Protein AF-A0A3P7M2X8-F1 (afdb_monomer_lite)

Radius of gyration: 14.25 Å; chains: 1; bounding box: 35×30×37 Å

InterPro domains:
  IPR015422 Pyridoxal phosphate-dependent transferase, small domain [G3DSA:3.90.1150.10] (1-34)
  IPR015424 Pyridoxal phosphate-dependent transferase [SSF53383] (2-90)

Foldseek 3Di:
DVVVVVLVVVLVVLVVLLVVVLVVDPPDDQADPPLVVQLQVVCVVVVPDHWDWDADDPTHIGTDDDRDDSPDDNVNSVVVVVSSVVSSVVD

pLDDT: mean 90.61, std 8.5, range [60.56, 98.31]

Structure (mmCIF, N/CA/C/O backbone):
data_AF-A0A3P7M2X8-F1
#
_entry.id   AF-A0A3P7M2X8-F1
#
loop_
_atom_site.group_PDB
_atom_site.id
_atom_site.type_symbol
_atom_site.label_atom_id
_atom_site.label_alt_id
_atom_site.label_comp_id
_atom_site.label_asym_id
_atom_site.label_entity_id
_atom_site.label_seq_id
_atom_site.pdbx_PDB_ins_code
_atom_site.Cartn_x
_atom_site.Cartn_y
_atom_site.Cartn_z
_atom_site.occupancy
_atom_site.B_iso_or_equiv
_atom_site.auth_seq_id
_atom_site.auth_comp_id
_atom_site.auth_asym_id
_atom_site.auth_atom_id
_atom_site.pdbx_PDB_model_num
ATOM 1 N N . MET A 1 1 ? 22.728 4.438 -19.936 1.00 70.69 1 MET A N 1
ATOM 2 C CA . MET A 1 1 ? 21.578 5.258 -19.485 1.00 70.69 1 MET A CA 1
ATOM 3 C C . MET A 1 1 ? 20.234 4.576 -19.729 1.00 70.69 1 MET A C 1
ATOM 5 O O . MET A 1 1 ? 19.356 4.736 -18.895 1.00 70.69 1 MET A O 1
ATOM 9 N N . GLU A 1 2 ? 20.080 3.775 -20.789 1.00 91.94 2 GLU A N 1
ATOM 10 C CA . GLU A 1 2 ? 18.804 3.107 -21.100 1.00 91.94 2 GLU A CA 1
ATOM 11 C C . GLU A 1 2 ? 18.314 2.129 -20.013 1.00 91.94 2 GLU A C 1
ATOM 13 O O . GLU A 1 2 ? 17.152 2.182 -19.631 1.00 91.94 2 GLU A O 1
ATOM 18 N N . GLY A 1 3 ? 19.199 1.321 -19.415 1.00 93.44 3 GLY A N 1
ATOM 19 C CA . GLY A 1 3 ? 18.807 0.400 -18.334 1.00 93.44 3 GLY A CA 1
ATOM 20 C C . GLY A 1 3 ? 18.205 1.096 -17.103 1.00 93.44 3 GLY A C 1
ATOM 21 O O . GLY A 1 3 ? 17.202 0.637 -16.564 1.00 93.44 3 GLY A O 1
ATOM 22 N N . TYR A 1 4 ? 18.746 2.254 -16.701 1.00 94.38 4 TYR A N 1
ATOM 23 C CA . TYR A 1 4 ? 18.176 3.046 -15.602 1.00 94.38 4 TYR A CA 1
ATOM 24 C C . TYR A 1 4 ? 16.800 3.613 -15.957 1.00 94.38 4 TYR A C 1
ATOM 26 O O . TYR A 1 4 ? 15.902 3.610 -15.121 1.00 94.38 4 TYR A O 1
ATOM 34 N N . ARG A 1 5 ? 16.606 4.064 -17.203 1.00 96.31 5 ARG A N 1
ATOM 35 C CA . ARG A 1 5 ? 15.294 4.519 -17.680 1.00 96.31 5 ARG A CA 1
ATOM 36 C C . ARG A 1 5 ? 14.270 3.385 -17.620 1.00 96.31 5 ARG A C 1
ATOM 38 O O . ARG A 1 5 ? 13.195 3.582 -17.068 1.00 96.31 5 ARG A O 1
ATOM 45 N N . GLN A 1 6 ? 14.617 2.207 -18.135 1.00 96.38 6 GLN A N 1
ATOM 46 C CA . GLN A 1 6 ? 13.743 1.030 -18.105 1.00 96.38 6 GLN A CA 1
ATOM 47 C C . GLN A 1 6 ? 13.377 0.630 -16.675 1.00 96.38 6 GLN A C 1
ATOM 49 O O . GLN A 1 6 ? 12.211 0.369 -16.388 1.00 96.38 6 GLN A O 1
ATOM 54 N N . GLN A 1 7 ? 14.353 0.653 -15.765 1.00 95.19 7 GLN A N 1
ATOM 55 C CA . GLN A 1 7 ? 14.110 0.408 -14.350 1.00 95.19 7 GLN A CA 1
ATOM 56 C C . GLN A 1 7 ? 13.114 1.412 -13.759 1.00 95.19 7 GLN A C 1
ATOM 58 O O . GLN A 1 7 ? 12.146 0.997 -13.129 1.00 95.19 7 GLN A O 1
ATOM 63 N N . ILE A 1 8 ? 13.349 2.717 -13.925 1.00 96.81 8 ILE A N 1
ATOM 64 C CA . ILE A 1 8 ? 12.476 3.746 -13.346 1.00 96.81 8 ILE A CA 1
ATOM 65 C C . ILE A 1 8 ? 11.064 3.645 -13.924 1.00 96.81 8 ILE A C 1
ATOM 67 O O . ILE A 1 8 ? 10.105 3.683 -13.159 1.00 96.81 8 ILE A O 1
ATOM 71 N N . ASN A 1 9 ? 10.935 3.437 -15.237 1.00 97.62 9 ASN A N 1
ATOM 72 C CA . ASN A 1 9 ? 9.638 3.239 -15.880 1.00 97.62 9 ASN A CA 1
ATOM 73 C C . ASN A 1 9 ? 8.897 2.045 -15.267 1.00 97.62 9 ASN A C 1
ATOM 75 O O . ASN A 1 9 ? 7.764 2.200 -14.827 1.00 97.62 9 ASN A O 1
ATOM 79 N N . ARG A 1 10 ? 9.569 0.897 -15.109 1.00 97.69 10 ARG A N 1
ATOM 80 C CA . ARG A 1 10 ? 8.980 -0.288 -14.469 1.00 97.69 10 ARG A CA 1
ATOM 81 C C . ARG A 1 10 ? 8.510 -0.010 -13.037 1.00 97.69 10 ARG A C 1
ATOM 83 O O . ARG A 1 10 ? 7.450 -0.485 -12.647 1.00 97.69 10 ARG A O 1
ATOM 90 N N . LEU A 1 11 ? 9.283 0.730 -12.240 1.00 97.94 11 LEU A N 1
ATOM 91 C CA . LEU A 1 11 ? 8.891 1.076 -10.866 1.00 97.94 11 LEU A CA 1
ATOM 92 C C . LEU A 1 11 ? 7.665 2.000 -10.840 1.00 97.94 11 LEU A C 1
ATOM 94 O O . LEU A 1 11 ? 6.787 1.823 -9.997 1.00 97.94 11 LEU A O 1
ATOM 98 N N . MET A 1 12 ? 7.577 2.946 -11.778 1.00 97.94 12 MET A N 1
ATOM 99 C CA . MET A 1 12 ? 6.405 3.815 -11.926 1.00 97.94 12 MET A CA 1
ATOM 100 C C . MET A 1 12 ? 5.172 3.033 -12.392 1.00 97.94 12 MET A C 1
ATOM 102 O O . MET A 1 12 ? 4.087 3.236 -11.849 1.00 97.94 12 MET A O 1
ATOM 106 N N . ASP A 1 13 ? 5.338 2.086 -13.318 1.00 98.25 13 ASP A N 1
ATOM 107 C CA . ASP A 1 13 ? 4.262 1.196 -13.765 1.00 98.25 13 ASP A CA 1
ATOM 108 C C . ASP A 1 13 ? 3.735 0.332 -12.611 1.00 98.25 13 ASP A C 1
ATOM 110 O O . ASP A 1 13 ? 2.527 0.143 -12.467 1.00 98.25 13 ASP A O 1
ATOM 114 N N . LEU A 1 14 ? 4.626 -0.160 -11.744 1.00 98.31 14 LEU A N 1
ATOM 115 C CA . LEU A 1 14 ? 4.249 -0.893 -10.533 1.00 98.31 14 LEU A CA 1
ATOM 116 C C . LEU A 1 14 ? 3.508 -0.007 -9.521 1.00 98.31 14 LEU A C 1
ATOM 118 O O . LEU A 1 14 ? 2.555 -0.465 -8.897 1.00 98.31 14 LEU A O 1
ATOM 122 N N . ALA A 1 15 ? 3.890 1.264 -9.378 1.00 97.38 15 ALA A N 1
ATOM 123 C CA . ALA A 1 15 ? 3.166 2.209 -8.527 1.00 97.38 15 ALA A CA 1
ATOM 124 C C . ALA A 1 15 ? 1.760 2.516 -9.065 1.00 97.38 15 ALA A C 1
ATOM 126 O O . ALA A 1 15 ? 0.798 2.574 -8.291 1.00 97.38 15 ALA A O 1
ATOM 127 N N . ALA A 1 16 ? 1.620 2.667 -10.385 1.00 97.44 16 ALA A N 1
ATOM 128 C CA . ALA A 1 16 ? 0.323 2.823 -11.035 1.00 97.44 16 ALA A CA 1
ATOM 129 C C . ALA A 1 16 ? -0.550 1.572 -10.852 1.00 97.44 16 ALA A C 1
ATOM 131 O O . ALA A 1 16 ? -1.705 1.695 -10.442 1.00 97.44 16 ALA A O 1
ATOM 132 N N . TYR A 1 17 ? 0.026 0.382 -11.063 1.00 97.56 17 TYR A N 1
ATOM 133 C CA . TYR A 1 17 ? -0.627 -0.902 -10.805 1.00 97.56 17 TYR A CA 1
ATOM 134 C C . TYR A 1 17 ? -1.144 -0.989 -9.368 1.00 97.56 17 TYR A C 1
ATOM 136 O O . TYR A 1 17 ? -2.333 -1.196 -9.151 1.00 97.56 17 TYR A O 1
ATOM 144 N N . PHE A 1 18 ? -0.275 -0.750 -8.385 1.00 95.88 18 PHE A N 1
ATOM 145 C CA . PHE A 1 18 ? -0.631 -0.806 -6.970 1.00 95.88 18 PHE A CA 1
ATOM 146 C C . PHE A 1 18 ? -1.770 0.159 -6.613 1.00 95.88 18 PHE A C 1
ATOM 148 O O . PHE A 1 18 ? -2.708 -0.207 -5.910 1.00 95.88 18 PHE A O 1
ATOM 155 N N . THR A 1 19 ? -1.725 1.382 -7.151 1.00 93.94 19 THR A N 1
ATOM 156 C CA . THR A 1 19 ? -2.775 2.393 -6.949 1.00 93.94 19 THR A CA 1
ATOM 157 C C . THR A 1 19 ? -4.117 1.934 -7.517 1.00 93.94 19 THR A C 1
ATOM 159 O O . THR A 1 19 ? -5.153 2.155 -6.893 1.00 93.94 19 THR A O 1
ATOM 162 N N . GLN A 1 20 ? -4.113 1.313 -8.699 1.00 95.31 20 GLN A N 1
ATOM 163 C CA . GLN A 1 20 ? -5.322 0.760 -9.301 1.00 95.31 20 GLN A CA 1
ATOM 164 C C . GLN A 1 20 ? -5.878 -0.392 -8.457 1.00 95.31 20 GLN A C 1
ATOM 166 O O . GLN A 1 20 ? -7.053 -0.357 -8.105 1.00 95.31 20 GLN A O 1
ATOM 171 N N . ARG A 1 21 ? -5.032 -1.356 -8.078 1.00 95.12 21 ARG A N 1
ATOM 172 C CA . ARG A 1 21 ? -5.436 -2.520 -7.278 1.00 95.12 21 ARG A CA 1
ATOM 173 C C . ARG A 1 21 ? -6.077 -2.118 -5.958 1.00 95.12 21 ARG A C 1
ATOM 175 O O . ARG A 1 21 ? -7.151 -2.604 -5.642 1.00 95.12 21 ARG A O 1
ATOM 182 N N . ILE A 1 22 ? -5.485 -1.156 -5.253 1.00 91.81 22 ILE A N 1
ATOM 183 C CA . ILE A 1 22 ? -6.050 -0.594 -4.023 1.00 91.81 22 ILE A CA 1
ATOM 184 C C . ILE A 1 22 ? -7.472 -0.050 -4.222 1.00 91.81 22 ILE A C 1
ATOM 186 O O . ILE A 1 22 ? -8.329 -0.254 -3.370 1.00 91.81 22 ILE A O 1
ATOM 190 N N . ARG A 1 23 ? -7.731 0.664 -5.325 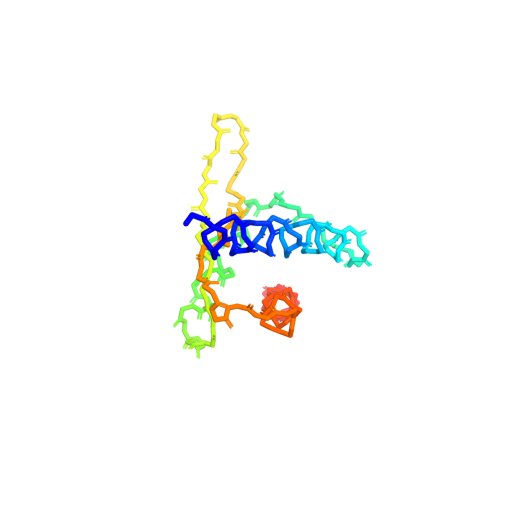1.00 90.06 23 ARG A N 1
ATOM 191 C CA . ARG A 1 23 ? -9.060 1.241 -5.602 1.00 90.06 23 ARG A CA 1
ATOM 192 C C . ARG A 1 23 ? -10.110 0.179 -5.912 1.00 90.06 23 ARG A C 1
ATOM 194 O O . ARG A 1 23 ? -11.295 0.452 -5.768 1.00 90.06 23 ARG A O 1
ATOM 201 N N . GLU A 1 24 ? -9.671 -0.979 -6.389 1.00 92.38 24 GLU A N 1
ATOM 202 C CA . GLU A 1 24 ? -10.516 -2.135 -6.684 1.00 92.38 24 GLU A CA 1
ATOM 203 C C . GLU A 1 24 ? -10.740 -3.016 -5.443 1.00 92.38 24 GLU A C 1
ATOM 205 O O . GLU A 1 24 ? -11.647 -3.844 -5.448 1.00 92.38 24 GLU A O 1
ATOM 210 N N . THR A 1 25 ? -9.938 -2.852 -4.385 1.00 88.31 25 THR A N 1
ATOM 211 C CA . THR A 1 25 ? -10.107 -3.568 -3.118 1.00 88.31 25 THR A CA 1
ATOM 212 C C . THR A 1 25 ? -11.274 -2.979 -2.327 1.00 88.31 25 THR A C 1
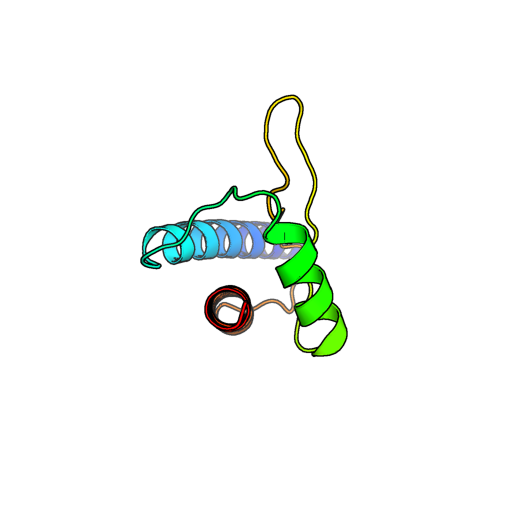ATOM 214 O O . THR A 1 25 ? -11.231 -1.831 -1.880 1.00 88.31 25 THR A O 1
ATOM 217 N N . GLU A 1 26 ? -12.321 -3.778 -2.127 1.00 82.88 26 GLU A N 1
ATOM 218 C CA . GLU A 1 26 ? -13.472 -3.395 -1.307 1.00 82.88 26 GLU A CA 1
ATOM 219 C C . GLU A 1 26 ? -13.056 -3.103 0.142 1.00 82.88 26 GLU A C 1
ATOM 221 O O . GLU A 1 26 ? -12.206 -3.782 0.714 1.00 82.88 26 GLU A O 1
ATOM 226 N N . GLY A 1 27 ? -13.642 -2.064 0.742 1.00 71.81 27 GLY A N 1
ATOM 227 C CA . GLY A 1 27 ? -13.373 -1.691 2.136 1.00 71.81 27 GLY A CA 1
ATOM 228 C C . GLY A 1 27 ? -12.010 -1.039 2.388 1.00 71.81 27 GLY A C 1
ATOM 229 O O . GLY A 1 27 ? -11.717 -0.680 3.528 1.00 71.81 27 GLY A O 1
ATOM 230 N N . TYR A 1 28 ? -11.180 -0.837 1.358 1.00 74.12 28 TYR A N 1
ATOM 231 C CA . TYR A 1 28 ? -9.915 -0.137 1.538 1.00 74.12 28 TYR A CA 1
ATOM 232 C C . TYR A 1 28 ? -10.139 1.360 1.802 1.00 74.12 28 TYR A C 1
ATOM 234 O O . TYR A 1 28 ? -10.494 2.131 0.907 1.00 74.12 28 TYR A O 1
ATOM 242 N N . GLU A 1 29 ? -9.837 1.793 3.025 1.00 69.56 29 GLU A N 1
ATOM 243 C CA . GLU A 1 29 ? -9.669 3.202 3.374 1.00 69.56 29 GLU A CA 1
ATOM 244 C C . GLU A 1 29 ? -8.203 3.491 3.714 1.00 69.56 29 GLU A C 1
ATOM 246 O O . GLU A 1 29 ? -7.609 2.888 4.605 1.00 69.56 29 GLU A O 1
ATOM 251 N N . LEU A 1 30 ? -7.609 4.471 3.024 1.00 61.00 30 LEU A N 1
ATOM 252 C CA . LEU A 1 30 ? -6.204 4.869 3.203 1.00 61.00 30 LEU A CA 1
ATOM 253 C C . LEU A 1 30 ? -5.873 5.380 4.621 1.00 61.00 30 LEU A C 1
ATOM 255 O O . LEU A 1 30 ? -4.695 5.559 4.940 1.00 61.00 30 LEU A O 1
ATOM 259 N N . VAL A 1 31 ? -6.884 5.716 5.430 1.00 60.56 31 VAL A N 1
ATOM 260 C CA . VAL A 1 31 ? -6.737 6.645 6.554 1.00 60.56 31 VAL A CA 1
ATOM 261 C C . VAL A 1 31 ? -7.666 6.281 7.712 1.00 60.56 31 VAL A C 1
ATOM 263 O O . VAL A 1 31 ? -8.763 6.819 7.815 1.00 60.56 31 VAL A O 1
ATOM 266 N N . LEU A 1 32 ? -7.204 5.435 8.633 1.00 65.06 32 LEU A N 1
ATOM 267 C CA . LEU A 1 32 ? -7.884 5.217 9.911 1.00 65.06 32 LEU A CA 1
ATOM 268 C C . LEU A 1 32 ? -6.851 5.150 11.040 1.00 65.06 32 LEU A C 1
ATOM 270 O O . LEU A 1 32 ? -6.108 4.179 11.192 1.00 65.06 32 LEU A O 1
ATOM 274 N N . ASP A 1 33 ? -6.805 6.195 11.859 1.00 64.56 33 ASP A N 1
ATOM 275 C CA . ASP A 1 33 ? -6.210 6.122 13.194 1.00 64.56 33 ASP A CA 1
ATOM 276 C C . ASP A 1 33 ? -7.298 5.597 14.147 1.00 64.56 33 ASP A C 1
ATOM 278 O O . ASP A 1 33 ? -8.447 6.029 14.021 1.00 64.56 33 ASP A O 1
ATOM 282 N N . PRO A 1 34 ? -7.015 4.647 15.060 1.00 77.00 34 PRO A N 1
ATOM 283 C CA . PRO A 1 34 ? -5.717 4.094 15.469 1.00 77.00 34 PRO A CA 1
ATOM 284 C C . PRO A 1 34 ? -5.296 2.798 14.747 1.00 77.00 34 PRO A C 1
ATOM 286 O O . PRO A 1 34 ? -4.541 1.996 15.301 1.00 77.00 34 PRO 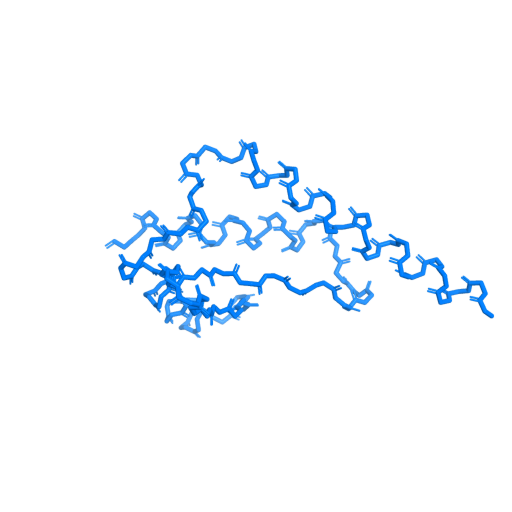A O 1
ATOM 289 N N . ILE A 1 35 ? -5.804 2.529 13.543 1.00 85.00 35 ILE A N 1
ATOM 290 C CA . ILE A 1 35 ? -5.671 1.215 12.895 1.00 85.00 35 ILE A CA 1
ATOM 291 C C . ILE A 1 35 ? -4.272 1.010 12.295 1.00 85.00 35 ILE A C 1
ATOM 293 O O . ILE A 1 35 ? -3.675 -0.049 12.493 1.00 85.00 35 ILE A O 1
ATOM 297 N N . ALA A 1 36 ? -3.696 2.022 11.634 1.00 87.88 36 ALA A N 1
ATOM 298 C CA . ALA A 1 36 ? -2.388 1.883 10.980 1.00 87.88 36 ALA A CA 1
ATOM 299 C C . ALA A 1 36 ? -1.247 1.431 11.931 1.00 87.88 36 ALA A C 1
ATOM 301 O O . ALA A 1 36 ? -0.522 0.497 11.571 1.00 87.88 36 ALA A O 1
ATOM 302 N N . PRO A 1 37 ? -1.100 1.978 13.160 1.00 90.44 37 PRO A N 1
ATOM 303 C CA . PRO A 1 37 ? -0.129 1.467 14.132 1.00 90.44 37 PRO A CA 1
ATOM 304 C C . PRO A 1 37 ? -0.365 0.006 14.543 1.00 90.44 37 PRO A C 1
ATOM 306 O O . PRO A 1 37 ? 0.598 -0.749 14.673 1.00 90.44 37 PRO A O 1
ATOM 309 N N . LYS A 1 38 ? -1.627 -0.418 14.719 1.00 91.94 38 LYS A N 1
ATOM 310 C CA . LYS A 1 38 ? -1.968 -1.804 15.090 1.00 91.94 38 LYS A CA 1
ATOM 311 C C . LYS A 1 38 ? -1.631 -2.787 13.973 1.00 91.94 38 LYS A C 1
ATOM 313 O O . LYS A 1 38 ? -0.988 -3.804 14.231 1.00 91.94 38 LYS A O 1
ATOM 318 N N . ILE A 1 39 ? -2.002 -2.451 12.735 1.00 91.81 39 ILE A N 1
ATOM 319 C CA . ILE A 1 39 ? -1.653 -3.250 11.557 1.00 91.81 39 ILE A CA 1
ATOM 320 C C . ILE A 1 39 ? -0.131 -3.351 11.438 1.00 91.81 39 ILE A C 1
ATOM 322 O O . ILE A 1 39 ? 0.400 -4.445 11.262 1.00 91.81 39 ILE A O 1
ATOM 326 N N . LYS A 1 40 ? 0.595 -2.234 11.605 1.00 92.00 40 LYS A N 1
ATOM 327 C CA . LYS A 1 40 ? 2.061 -2.255 11.568 1.00 92.00 40 LYS A CA 1
ATOM 328 C C . LYS A 1 40 ? 2.647 -3.151 12.657 1.00 92.00 40 LYS A C 1
ATOM 330 O O . LYS A 1 40 ? 3.557 -3.913 12.352 1.00 92.00 40 LYS A O 1
ATOM 335 N N . ALA A 1 41 ? 2.148 -3.093 13.891 1.00 93.69 41 ALA A N 1
ATOM 336 C CA . ALA A 1 41 ? 2.621 -3.962 14.968 1.00 93.69 41 ALA A CA 1
ATOM 337 C C . ALA A 1 41 ? 2.444 -5.448 14.611 1.00 93.69 41 ALA A C 1
ATOM 339 O O . ALA A 1 41 ? 3.403 -6.212 14.687 1.00 93.69 41 ALA A O 1
ATOM 340 N N . LYS A 1 42 ? 1.265 -5.838 14.112 1.00 95.00 42 LYS A N 1
ATOM 341 C CA . LYS A 1 42 ? 1.000 -7.218 13.676 1.00 95.00 42 LYS A CA 1
ATOM 342 C C . LYS A 1 42 ? 1.844 -7.649 12.481 1.00 95.00 42 LYS A C 1
ATOM 344 O O . LYS A 1 42 ? 2.347 -8.766 12.460 1.00 95.00 42 LYS A O 1
ATOM 349 N N . MET A 1 43 ? 2.061 -6.757 11.524 1.00 95.06 43 MET A N 1
ATOM 350 C CA . MET A 1 43 ? 2.942 -6.996 10.383 1.00 95.06 43 MET A CA 1
ATOM 351 C C . MET A 1 43 ? 4.396 -7.230 10.833 1.00 95.06 43 MET A C 1
ATOM 353 O O . MET A 1 43 ? 5.066 -8.124 10.321 1.00 95.06 43 MET A O 1
ATOM 357 N N . MET A 1 44 ? 4.870 -6.482 11.839 1.00 95.69 44 MET A N 1
ATOM 358 C CA . MET A 1 44 ? 6.190 -6.698 12.449 1.00 95.69 44 MET A CA 1
ATOM 359 C C . MET A 1 44 ? 6.270 -8.034 13.202 1.00 95.69 44 MET A C 1
ATOM 361 O O . MET A 1 44 ? 7.299 -8.697 13.127 1.00 95.69 44 MET A O 1
ATOM 365 N N . GLU A 1 45 ? 5.205 -8.438 13.903 1.00 96.19 45 GLU A N 1
ATOM 366 C CA . GLU A 1 45 ? 5.123 -9.745 14.574 1.00 96.19 45 GLU A CA 1
ATOM 367 C C . GLU A 1 45 ? 5.151 -10.913 13.575 1.00 96.19 45 GLU A C 1
ATOM 369 O O . GLU A 1 45 ? 5.842 -11.901 13.815 1.00 96.19 45 GLU A O 1
ATOM 374 N N . ARG A 1 46 ? 4.419 -10.805 12.453 1.00 96.25 46 ARG A N 1
ATOM 375 C CA . ARG A 1 46 ? 4.365 -11.844 11.410 1.00 96.25 46 ARG A CA 1
ATOM 376 C C . ARG A 1 46 ? 5.663 -11.947 10.605 1.00 96.25 46 ARG A C 1
ATOM 378 O O . ARG A 1 46 ? 6.013 -13.036 10.162 1.00 96.25 46 ARG A O 1
ATOM 385 N N . GLY A 1 47 ? 6.368 -10.832 10.397 1.00 95.44 47 GLY A N 1
ATOM 386 C CA . GLY A 1 47 ? 7.642 -10.798 9.667 1.00 95.44 47 GLY A CA 1
ATOM 387 C C . GLY A 1 47 ? 7.532 -11.129 8.171 1.00 95.44 47 GLY A C 1
ATOM 388 O O . GLY A 1 47 ? 8.536 -11.449 7.541 1.00 95.44 47 GLY A O 1
ATOM 389 N N . THR A 1 48 ? 6.325 -11.061 7.609 1.00 93.88 48 THR A N 1
ATOM 390 C CA . THR A 1 48 ? 5.988 -11.429 6.223 1.00 93.88 48 THR A CA 1
ATOM 391 C C . THR A 1 48 ? 6.272 -10.305 5.226 1.00 93.88 48 THR A C 1
ATOM 393 O O . THR A 1 48 ? 6.767 -10.544 4.130 1.00 93.88 48 THR A O 1
ATOM 396 N N . THR A 1 49 ? 5.973 -9.061 5.600 1.00 94.00 49 THR A N 1
ATOM 397 C CA . THR A 1 49 ? 6.210 -7.857 4.791 1.00 94.00 49 THR A CA 1
ATOM 398 C C . THR A 1 49 ? 6.344 -6.631 5.690 1.00 94.00 49 THR A C 1
ATOM 400 O O . THR A 1 49 ? 6.177 -6.721 6.904 1.00 94.00 49 THR A O 1
ATOM 403 N N . MET A 1 50 ? 6.672 -5.468 5.123 1.00 92.50 50 MET A N 1
ATOM 404 C CA . MET A 1 50 ? 6.739 -4.209 5.860 1.00 92.50 50 MET A CA 1
ATOM 405 C C . MET A 1 50 ? 6.382 -3.004 4.988 1.00 92.50 50 MET A C 1
ATOM 407 O O . MET A 1 50 ? 7.008 -2.752 3.964 1.00 92.50 50 MET A O 1
ATOM 411 N N . VAL A 1 51 ? 5.478 -2.167 5.496 1.00 92.38 51 VAL A N 1
ATOM 412 C CA . VAL A 1 51 ? 5.223 -0.803 5.006 1.00 92.38 51 VAL A CA 1
ATOM 413 C C . VAL A 1 51 ? 5.419 0.213 6.137 1.00 92.38 51 VAL A C 1
ATOM 415 O O . VAL A 1 51 ? 5.286 -0.124 7.317 1.00 92.38 51 VAL A O 1
ATOM 418 N N . GLY A 1 52 ? 5.808 1.445 5.802 1.00 90.25 52 GLY A N 1
ATOM 419 C CA . GLY A 1 52 ? 5.864 2.559 6.752 1.00 90.25 52 GLY A CA 1
ATOM 420 C C . GLY A 1 52 ? 4.528 3.299 6.836 1.00 90.25 52 GLY A C 1
ATOM 421 O O . GLY A 1 52 ? 3.801 3.380 5.850 1.00 90.25 52 GLY A O 1
ATOM 422 N N . TYR A 1 53 ? 4.218 3.886 7.989 1.00 90.94 53 TYR A N 1
ATOM 423 C CA . TYR A 1 53 ? 3.098 4.815 8.141 1.00 90.94 53 TYR A CA 1
ATOM 424 C C . TYR A 1 53 ? 3.576 6.122 8.767 1.00 90.94 53 TYR A C 1
ATOM 426 O O . TYR A 1 53 ? 4.623 6.163 9.416 1.00 90.94 53 TYR A O 1
ATOM 434 N N . GLN A 1 54 ? 2.819 7.190 8.556 1.00 89.19 54 GLN A N 1
ATOM 435 C CA . GLN A 1 54 ? 3.114 8.512 9.101 1.00 89.19 54 GLN A CA 1
ATOM 436 C C . GLN A 1 54 ? 1.853 9.384 9.123 1.00 89.19 54 GLN A C 1
ATOM 438 O O . GLN A 1 54 ? 0.963 9.167 8.300 1.00 89.19 54 GLN A O 1
ATOM 443 N N . PRO A 1 55 ? 1.774 10.385 10.013 1.00 89.62 55 PRO A N 1
ATOM 444 C CA . PRO A 1 55 ? 0.798 11.462 9.894 1.00 89.62 55 PRO A CA 1
ATOM 445 C C . PRO A 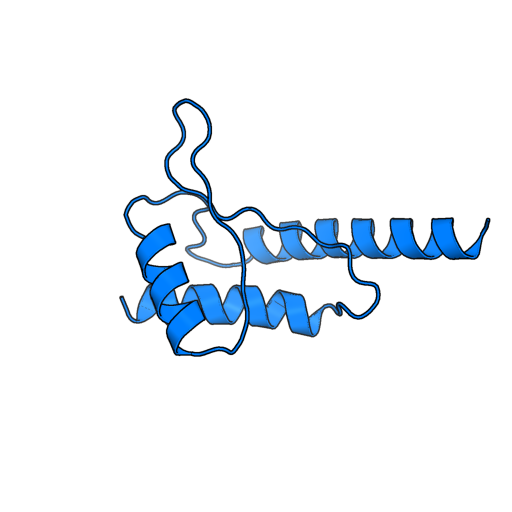1 55 ? 1.239 12.483 8.828 1.00 89.62 55 PRO A C 1
ATOM 447 O O . PRO A 1 55 ? 2.422 12.577 8.488 1.00 89.62 55 PRO A O 1
ATOM 450 N N . ASP A 1 56 ? 0.304 13.293 8.328 1.00 87.31 56 ASP A N 1
ATOM 451 C CA . ASP A 1 56 ? 0.615 14.466 7.492 1.00 87.31 56 ASP A CA 1
ATOM 452 C C . ASP A 1 56 ? -0.292 15.646 7.846 1.00 87.31 56 ASP A C 1
ATOM 454 O O . ASP A 1 56 ? -1.473 15.666 7.504 1.00 87.31 56 ASP A O 1
ATOM 458 N N . LYS A 1 57 ? 0.271 16.663 8.506 1.00 84.94 57 LYS A N 1
ATOM 459 C CA . LYS A 1 57 ? -0.441 17.871 8.957 1.00 84.94 57 LYS A CA 1
ATOM 460 C C . LYS A 1 57 ? -1.698 17.531 9.770 1.00 84.94 57 LYS A C 1
ATOM 462 O O . LYS A 1 57 ? -1.595 17.203 10.942 1.00 84.94 57 LYS A O 1
ATOM 467 N N . GLN A 1 58 ? -2.871 17.650 9.147 1.00 84.12 58 GLN A N 1
ATOM 468 C CA . GLN A 1 58 ? -4.184 17.385 9.741 1.00 84.12 58 GLN A CA 1
ATOM 469 C C . GLN A 1 58 ? -4.721 15.989 9.386 1.00 84.12 58 GLN A C 1
ATOM 471 O O . GLN A 1 58 ? -5.845 15.653 9.745 1.00 84.12 58 GLN A O 1
ATOM 476 N N . ARG A 1 59 ? -3.952 15.183 8.646 1.00 82.38 59 ARG A N 1
ATOM 477 C CA . ARG A 1 59 ? -4.314 13.817 8.276 1.00 82.38 59 ARG A CA 1
ATOM 478 C C . ARG A 1 59 ? -3.830 12.845 9.357 1.00 82.38 59 ARG A C 1
ATOM 480 O O . ARG A 1 59 ? -2.669 12.957 9.769 1.00 82.38 59 ARG A O 1
ATOM 487 N N . PRO A 1 60 ? -4.682 11.892 9.780 1.00 84.44 60 PRO A N 1
ATOM 488 C CA . PRO A 1 60 ? -4.289 10.800 10.665 1.00 84.44 60 PRO A CA 1
ATOM 489 C C . PRO A 1 60 ? -3.171 9.943 10.061 1.00 84.44 60 PRO A C 1
ATOM 491 O O . PRO A 1 60 ? -2.770 10.140 8.913 1.00 84.44 60 PRO A O 1
ATOM 494 N N . ASN A 1 61 ? -2.687 8.959 10.820 1.00 88.12 61 ASN A N 1
ATOM 495 C CA . ASN A 1 61 ? -1.731 7.980 10.308 1.00 88.12 61 ASN A CA 1
ATOM 496 C C . ASN A 1 61 ? -2.258 7.298 9.034 1.00 88.12 61 ASN A C 1
ATOM 498 O O . ASN A 1 61 ? -3.355 6.741 9.029 1.00 88.12 61 ASN A O 1
ATOM 502 N N . PHE A 1 62 ? -1.442 7.300 7.981 1.00 87.44 62 PHE A N 1
ATOM 503 C CA . PHE A 1 62 ? -1.697 6.571 6.738 1.00 87.44 62 PHE A CA 1
ATOM 504 C C . PHE A 1 62 ? -0.456 5.785 6.321 1.00 87.44 62 PHE A C 1
ATOM 506 O O . PHE A 1 62 ? 0.677 6.162 6.639 1.00 87.44 62 PHE A O 1
ATOM 513 N N . PHE A 1 63 ? -0.6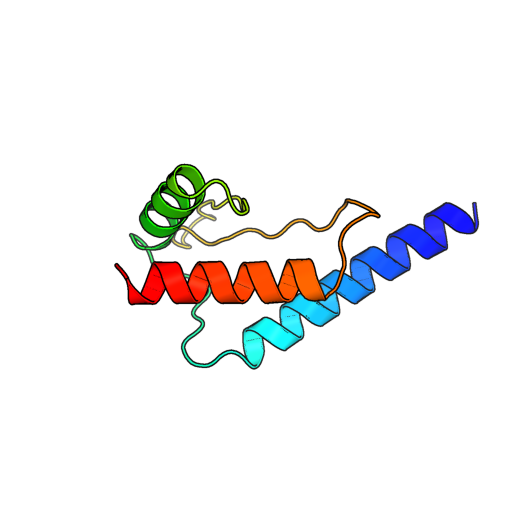63 4.697 5.583 1.00 90.00 63 PHE A N 1
ATOM 514 C CA . PHE A 1 63 ? 0.434 3.928 5.007 1.00 90.00 63 PHE A CA 1
ATOM 515 C C . PHE A 1 63 ? 1.048 4.659 3.816 1.00 90.00 63 PHE A C 1
ATOM 517 O O . PHE A 1 63 ? 0.352 5.074 2.891 1.00 90.00 63 PHE A O 1
ATOM 524 N N . ARG A 1 64 ? 2.377 4.791 3.818 1.00 90.88 64 ARG A N 1
ATOM 525 C CA . ARG A 1 64 ? 3.136 5.374 2.711 1.00 90.88 64 ARG A CA 1
ATOM 526 C C . ARG A 1 64 ? 3.932 4.290 2.002 1.00 90.88 64 ARG A C 1
ATOM 528 O O . ARG A 1 64 ? 4.971 3.847 2.494 1.00 90.88 64 ARG A O 1
ATOM 535 N N . MET A 1 65 ? 3.477 3.942 0.806 1.00 92.19 65 MET A N 1
ATOM 536 C CA . MET A 1 65 ? 4.163 2.983 -0.048 1.00 92.19 65 MET A CA 1
ATOM 537 C C . MET A 1 65 ? 5.274 3.613 -0.876 1.00 92.19 65 MET A C 1
ATOM 539 O O . MET A 1 65 ? 5.089 4.649 -1.509 1.00 92.19 65 MET A O 1
ATOM 543 N N . ILE A 1 66 ? 6.441 2.965 -0.854 1.00 94.69 66 ILE A N 1
ATOM 544 C CA . ILE A 1 66 ? 7.633 3.345 -1.614 1.00 94.69 66 ILE A CA 1
ATOM 545 C C . ILE A 1 66 ? 8.067 2.125 -2.427 1.00 94.69 66 ILE A C 1
ATOM 547 O O . ILE A 1 66 ? 8.414 1.095 -1.855 1.00 94.69 66 ILE A O 1
ATOM 551 N N . ILE A 1 67 ? 8.079 2.255 -3.754 1.00 96.19 67 ILE A N 1
ATOM 552 C CA . ILE A 1 67 ? 8.513 1.204 -4.682 1.00 96.19 67 ILE A CA 1
ATOM 553 C C . ILE A 1 67 ? 9.826 1.657 -5.321 1.00 96.19 67 ILE A C 1
ATOM 555 O O . ILE A 1 67 ? 9.849 2.572 -6.140 1.00 96.19 67 ILE A O 1
ATOM 559 N N . SER A 1 68 ? 10.935 1.045 -4.910 1.00 94.94 68 SER A N 1
ATOM 560 C CA . SER A 1 68 ? 12.286 1.424 -5.358 1.00 94.94 68 SER A CA 1
ATOM 561 C C . SER A 1 68 ? 13.162 0.237 -5.764 1.00 94.94 68 SER A C 1
ATOM 563 O O . SER A 1 68 ? 14.090 0.395 -6.559 1.00 94.94 68 SER A O 1
ATOM 565 N N . SER A 1 69 ? 12.872 -0.956 -5.240 1.00 94.94 69 SER A N 1
ATOM 566 C CA . SER A 1 69 ? 13.635 -2.167 -5.533 1.00 94.94 69 SER A CA 1
ATOM 567 C C . SER A 1 69 ? 13.250 -2.758 -6.889 1.00 94.94 69 SER A C 1
ATOM 569 O O . SER A 1 69 ? 12.072 -2.943 -7.188 1.00 94.94 69 SER A O 1
ATOM 571 N N . GLN A 1 70 ? 14.257 -3.124 -7.689 1.00 94.56 70 GLN A N 1
ATOM 572 C CA . GLN A 1 70 ? 14.054 -3.827 -8.961 1.00 94.56 70 GLN A CA 1
ATOM 573 C C . GLN A 1 70 ? 13.428 -5.213 -8.780 1.00 94.56 70 GLN A C 1
ATOM 575 O O . GLN A 1 70 ? 12.781 -5.708 -9.698 1.00 94.56 70 GLN A O 1
ATOM 580 N N . ALA A 1 71 ? 13.617 -5.830 -7.611 1.00 96.50 71 ALA A N 1
ATOM 581 C CA . ALA A 1 71 ? 13.131 -7.174 -7.337 1.00 96.50 71 ALA A CA 1
ATOM 582 C C . ALA A 1 71 ? 11.611 -7.234 -7.124 1.00 96.50 71 ALA A C 1
ATOM 584 O O . ALA A 1 71 ? 11.049 -8.313 -7.239 1.00 96.50 71 ALA A O 1
ATOM 585 N N . ILE A 1 72 ? 10.946 -6.098 -6.856 1.00 97.00 72 ILE A N 1
ATOM 586 C CA . ILE A 1 72 ? 9.495 -6.073 -6.623 1.00 97.00 72 ILE A CA 1
ATOM 587 C C . ILE A 1 72 ? 8.754 -6.531 -7.877 1.00 97.00 72 ILE A C 1
ATOM 589 O O . ILE A 1 72 ? 9.034 -6.065 -8.987 1.00 97.00 72 ILE A O 1
ATOM 593 N N . THR A 1 73 ? 7.787 -7.414 -7.680 1.00 97.69 73 THR A N 1
ATOM 594 C CA . THR A 1 73 ? 6.850 -7.940 -8.671 1.00 97.69 73 THR A CA 1
ATOM 595 C C . THR A 1 73 ? 5.425 -7.459 -8.381 1.00 97.69 73 THR A C 1
ATOM 597 O O . THR A 1 73 ? 5.182 -6.748 -7.408 1.00 97.69 73 THR A O 1
ATOM 600 N N . ARG A 1 74 ? 4.467 -7.806 -9.250 1.00 98.00 74 ARG A N 1
ATOM 601 C CA . ARG A 1 74 ? 3.045 -7.553 -8.971 1.00 98.00 74 ARG A CA 1
ATOM 602 C C . ARG A 1 74 ? 2.542 -8.431 -7.826 1.00 98.00 74 ARG A C 1
ATOM 604 O O . ARG A 1 74 ? 1.863 -7.908 -6.955 1.00 98.00 74 ARG A O 1
ATOM 611 N N . ASP A 1 75 ? 2.982 -9.685 -7.771 1.00 98.25 75 ASP A N 1
ATOM 612 C CA . ASP A 1 75 ? 2.603 -10.634 -6.720 1.00 98.25 75 ASP A CA 1
ATOM 613 C C . ASP A 1 75 ? 3.017 -10.137 -5.326 1.00 98.25 75 ASP A C 1
ATOM 615 O O . ASP A 1 75 ? 2.234 -10.234 -4.387 1.00 98.25 75 ASP A O 1
ATOM 619 N N . ASP A 1 76 ? 4.196 -9.514 -5.191 1.00 97.81 76 ASP A N 1
ATOM 620 C CA . ASP A 1 76 ? 4.626 -8.892 -3.924 1.00 97.81 76 ASP A CA 1
ATOM 621 C C . ASP A 1 76 ? 3.685 -7.757 -3.481 1.00 97.81 76 ASP A C 1
ATOM 623 O O . ASP A 1 76 ? 3.447 -7.545 -2.290 1.00 97.81 76 ASP A O 1
ATOM 627 N N . LEU A 1 77 ? 3.166 -6.995 -4.447 1.00 96.81 77 LEU A N 1
ATOM 628 C CA . LEU A 1 77 ? 2.268 -5.867 -4.211 1.00 96.81 77 LEU A CA 1
ATOM 629 C C . LEU A 1 77 ? 0.852 -6.338 -3.877 1.00 96.81 77 LEU A C 1
ATOM 631 O O . LEU A 1 77 ? 0.235 -5.786 -2.969 1.00 96.81 77 LEU A O 1
ATOM 635 N N . ASP A 1 78 ? 0.363 -7.364 -4.571 1.00 96.81 78 ASP A N 1
ATOM 636 C CA . ASP A 1 78 ? -0.914 -8.004 -4.260 1.00 96.81 78 ASP A CA 1
ATOM 637 C C . ASP A 1 78 ? -0.863 -8.674 -2.882 1.00 96.81 78 ASP A C 1
ATOM 639 O O . ASP A 1 78 ? -1.771 -8.480 -2.074 1.00 96.81 78 ASP A O 1
ATOM 643 N N . PHE A 1 79 ? 0.238 -9.365 -2.561 1.00 96.94 79 PHE A N 1
ATOM 644 C CA . PHE A 1 79 ? 0.466 -9.935 -1.234 1.00 96.94 79 PHE A CA 1
ATOM 645 C C . PHE A 1 79 ? 0.432 -8.865 -0.144 1.00 96.94 79 PHE A C 1
ATOM 647 O O . PHE A 1 79 ? -0.197 -9.062 0.889 1.00 96.94 79 PHE A O 1
ATOM 654 N N . LEU A 1 80 ? 1.070 -7.711 -0.363 1.00 95.06 80 LEU A N 1
ATOM 655 C CA . LEU A 1 80 ? 1.039 -6.631 0.617 1.00 95.06 80 LEU A CA 1
ATOM 656 C C . LEU A 1 80 ? -0.383 -6.110 0.873 1.00 95.06 80 LEU A C 1
ATOM 658 O O . LEU A 1 80 ? -0.720 -5.833 2.023 1.00 95.06 80 LEU A O 1
ATOM 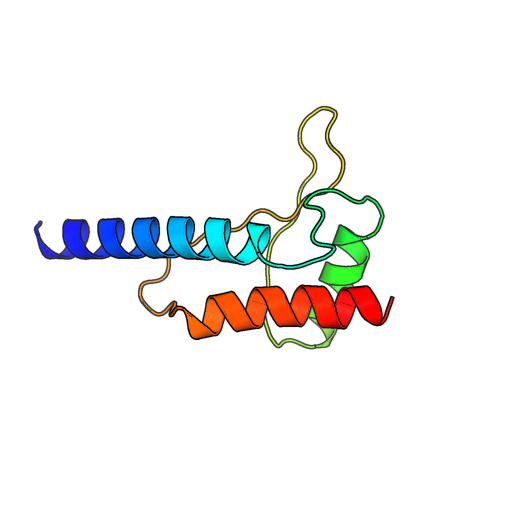662 N N . ILE A 1 81 ? -1.198 -5.945 -0.175 1.00 93.94 81 ILE A N 1
ATOM 663 C CA . ILE A 1 81 ? -2.602 -5.533 -0.021 1.00 93.94 81 ILE A CA 1
ATOM 664 C C . ILE A 1 81 ? -3.346 -6.584 0.802 1.00 93.94 81 ILE A C 1
ATOM 666 O O . ILE A 1 81 ? -3.994 -6.226 1.784 1.00 93.94 81 ILE A O 1
ATOM 670 N N . GLN A 1 82 ? -3.204 -7.860 0.438 1.00 94.06 82 GLN A N 1
ATOM 671 C CA . GLN A 1 82 ? -3.876 -8.959 1.125 1.00 94.06 82 GLN A CA 1
ATOM 672 C C . GLN A 1 82 ? -3.461 -9.048 2.593 1.00 94.06 82 GLN A C 1
ATOM 674 O O . GLN A 1 82 ? -4.314 -9.127 3.462 1.00 94.06 82 GLN A O 1
ATOM 679 N N . GLU A 1 83 ? -2.170 -8.938 2.895 1.00 94.25 83 GLU A N 1
ATOM 680 C CA . GLU A 1 83 ? -1.674 -9.008 4.268 1.00 94.25 83 GLU A CA 1
ATOM 681 C C . GLU A 1 83 ? -2.211 -7.853 5.129 1.00 94.25 83 GLU A C 1
ATOM 683 O O . GLU A 1 83 ? -2.509 -8.037 6.308 1.00 94.25 83 GLU A O 1
ATOM 688 N N . ILE A 1 84 ? -2.375 -6.653 4.558 1.00 91.81 84 ILE A N 1
ATOM 689 C CA . ILE A 1 84 ? -3.008 -5.525 5.258 1.00 91.81 84 ILE A CA 1
ATOM 690 C C . ILE A 1 84 ? -4.488 -5.813 5.530 1.00 91.81 84 ILE A C 1
ATOM 692 O O . ILE A 1 84 ? -4.946 -5.537 6.640 1.00 91.81 84 ILE A O 1
ATOM 696 N N . VAL A 1 85 ? -5.216 -6.359 4.549 1.00 91.31 85 VAL A N 1
ATOM 697 C CA . VAL A 1 85 ? -6.629 -6.748 4.695 1.00 91.31 85 VAL A CA 1
ATOM 698 C C . VAL A 1 85 ? -6.772 -7.832 5.761 1.00 91.31 85 VAL A C 1
ATOM 700 O O . VAL A 1 85 ? -7.495 -7.626 6.728 1.00 91.31 85 VAL A O 1
ATOM 703 N N . ASP A 1 86 ? -6.002 -8.914 5.668 1.00 92.38 86 ASP A N 1
ATOM 704 C CA . ASP A 1 86 ? -6.048 -10.049 6.594 1.00 92.38 86 ASP A CA 1
ATOM 705 C C . ASP A 1 86 ? -5.738 -9.632 8.034 1.00 92.38 86 ASP A C 1
ATOM 707 O O . ASP A 1 86 ? -6.357 -10.102 8.991 1.00 92.38 86 ASP A O 1
ATOM 711 N N . ILE A 1 87 ? -4.749 -8.753 8.220 1.00 92.81 87 ILE A N 1
ATOM 712 C CA . ILE A 1 87 ? -4.462 -8.195 9.540 1.00 92.81 87 ILE A CA 1
ATOM 713 C C . ILE A 1 87 ? -5.625 -7.307 9.986 1.00 92.81 87 ILE A C 1
ATOM 715 O O . ILE A 1 87 ? -6.057 -7.440 11.128 1.00 92.81 87 ILE A O 1
ATOM 719 N N . GLY A 1 88 ? -6.133 -6.435 9.114 1.00 89.38 88 GLY A N 1
ATOM 720 C CA . GLY A 1 88 ? -7.246 -5.530 9.398 1.00 89.38 88 GLY A CA 1
ATOM 721 C C . GLY A 1 88 ? -8.525 -6.248 9.829 1.00 89.38 88 GLY A C 1
ATOM 722 O O . GLY A 1 88 ? -9.138 -5.833 10.804 1.00 89.38 88 GLY A O 1
ATOM 723 N N . GLU A 1 89 ? -8.882 -7.350 9.170 1.00 88.75 89 GLU A N 1
ATOM 724 C CA . GLU A 1 89 ? -10.031 -8.195 9.524 1.00 88.75 89 GLU A CA 1
ATOM 725 C C . GLU A 1 89 ? -9.838 -8.946 10.851 1.00 88.75 89 GLU A C 1
ATOM 727 O O . GLU A 1 89 ? -10.810 -9.323 11.503 1.00 88.75 89 GLU A O 1
ATOM 732 N N . SER A 1 90 ? -8.586 -9.166 11.267 1.00 88.88 90 SER A N 1
ATOM 733 C CA . SER A 1 90 ? -8.251 -9.849 12.525 1.00 88.88 90 SER A CA 1
ATOM 734 C C . SER A 1 90 ? -8.151 -8.928 13.752 1.00 88.88 90 SER A C 1
ATOM 736 O O . SER A 1 90 ? -7.927 -9.426 14.861 1.00 88.88 90 SER A O 1
ATOM 738 N N . LEU A 1 91 ? -8.244 -7.606 13.556 1.00 86.00 91 LEU A N 1
ATOM 739 C CA . LEU A 1 91 ? -8.132 -6.575 14.600 1.00 86.00 91 LEU A CA 1
ATOM 740 C C . LEU A 1 91 ? -9.488 -6.185 15.193 1.00 86.00 91 LEU A C 1
ATOM 742 O O . LEU A 1 91 ? -9.473 -5.825 16.396 1.00 86.00 91 LEU A O 1
#

Sequence (91 aa):
MEGYRQQINRLMDLAAYFTQRIRETEGYELVLDPIAPKIKAKMMERGTTMVGYQPDKQRPNFFRMIISSQAITRDDLDFLIQEIVDIGESL

Secondary structure (DSSP, 8-state):
-HHHHHHHHHHHHHHHHHHHHHHHSTT--SB-TTHHHHHHHHHHHH-S---EEEEETTEEEEEE-----TT--HHHHHHHHHHHHHHHHT-

Organism: Strongylus vulgaris (NCBI:txid40348)